Protein AF-A0A2V6F4Z7-F1 (afdb_monomer_lite)

Radius of gyration: 16.94 Å; chains: 1; bounding box: 46×20×42 Å

Secondary structure (DSSP, 8-state):
----HHHHHHHHHHHHHHHHHHHHHHHHHHTHHHHHHTTSS-HHHHHHHHH-HHHHHHHHHHHHHHHHHHHHHHHHH-

pLDDT: mean 70.48, std 8.02, range [46.69, 85.25]

Sequence (78 aa):
MYVDYRSVIVGVLALVIFVYGGLRQLYLAKNVDTLEREGKIPADMAARIRR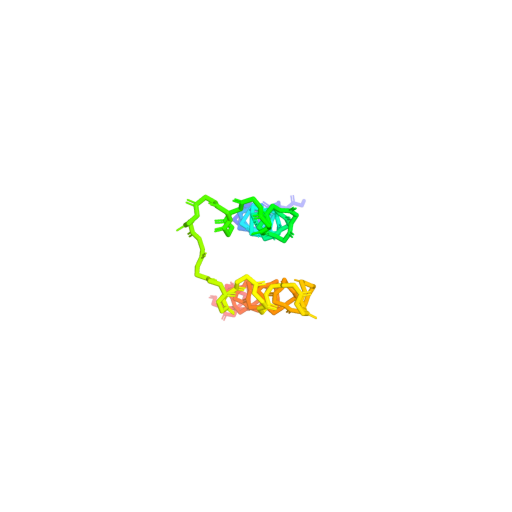KPMKLIGWTLVCVGIGFFVQSLFTKLS

Structure (mmCIF, N/CA/C/O backbone):
data_AF-A0A2V6F4Z7-F1
#
_entry.id   AF-A0A2V6F4Z7-F1
#
loop_
_atom_site.group_PDB
_atom_site.id
_atom_site.type_symbol
_atom_site.label_atom_id
_atom_site.label_alt_id
_atom_site.label_comp_id
_atom_site.label_asym_id
_atom_site.label_entity_id
_atom_site.label_seq_id
_atom_site.pdbx_PDB_ins_code
_atom_site.Cartn_x
_atom_site.Cartn_y
_atom_site.Cartn_z
_atom_site.occupancy
_atom_site.B_iso_or_equiv
_atom_site.auth_seq_id
_atom_site.auth_comp_id
_atom_site.auth_asym_id
_atom_site.auth_atom_id
_atom_site.pdbx_PDB_model_num
ATOM 1 N N . MET A 1 1 ? 28.934 2.583 -18.357 1.00 47.59 1 MET A N 1
ATOM 2 C CA . MET A 1 1 ? 27.664 2.025 -17.845 1.00 47.59 1 MET A CA 1
ATOM 3 C C . MET A 1 1 ? 26.540 2.905 -18.357 1.00 47.59 1 MET A C 1
ATOM 5 O O . MET A 1 1 ? 26.437 4.037 -17.906 1.00 47.59 1 MET A O 1
ATOM 9 N N . TYR A 1 2 ? 25.766 2.445 -19.341 1.00 53.75 2 TYR A N 1
ATOM 10 C CA . TYR A 1 2 ? 24.543 3.148 -19.728 1.00 53.75 2 TYR A CA 1
ATOM 11 C C . TYR A 1 2 ? 23.500 2.864 -18.652 1.00 53.75 2 TYR A C 1
ATOM 13 O O . TYR A 1 2 ? 23.084 1.721 -18.475 1.00 53.75 2 TYR A O 1
ATOM 21 N N . VAL A 1 3 ? 23.161 3.883 -17.867 1.00 60.72 3 VAL A N 1
ATOM 22 C CA . VAL A 1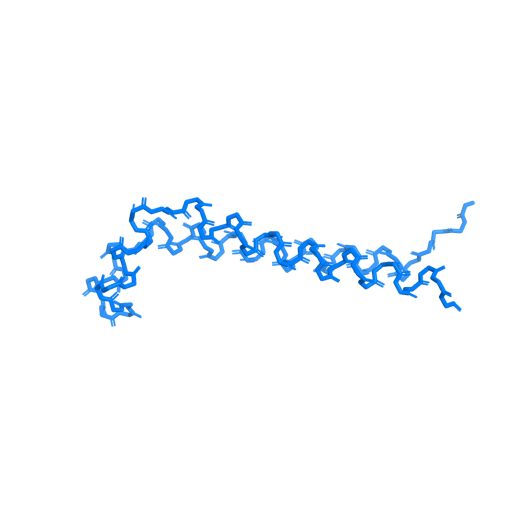 3 ? 22.069 3.783 -16.902 1.00 60.72 3 VAL A CA 1
ATOM 23 C C . VAL A 1 3 ? 20.782 3.776 -17.708 1.00 60.72 3 VAL A C 1
ATOM 25 O O . VAL A 1 3 ? 20.473 4.736 -18.408 1.00 60.72 3 VAL A O 1
ATOM 28 N N . ASP A 1 4 ? 20.051 2.671 -17.646 1.00 66.69 4 ASP A N 1
ATOM 29 C CA . ASP A 1 4 ? 18.760 2.553 -18.305 1.00 66.69 4 ASP A CA 1
ATOM 30 C C . ASP A 1 4 ? 17.719 3.364 -17.518 1.00 66.69 4 ASP A C 1
ATOM 32 O O . ASP A 1 4 ? 17.056 2.879 -16.595 1.00 66.69 4 ASP A O 1
ATOM 36 N N . TYR A 1 5 ? 17.639 4.657 -17.840 1.00 71.94 5 TYR A N 1
ATOM 37 C CA . TYR A 1 5 ? 16.810 5.630 -17.131 1.00 71.94 5 TYR A CA 1
ATOM 38 C C . TYR A 1 5 ? 15.330 5.234 -17.097 1.00 71.94 5 TYR A C 1
ATOM 40 O O . TYR A 1 5 ? 14.647 5.551 -16.126 1.00 71.94 5 TYR A O 1
ATOM 48 N N . ARG A 1 6 ? 14.829 4.496 -18.098 1.00 69.38 6 ARG A N 1
ATOM 49 C CA . ARG A 1 6 ? 13.438 4.008 -18.110 1.00 69.38 6 ARG A CA 1
ATOM 50 C C . ARG A 1 6 ? 13.191 3.033 -16.966 1.00 69.38 6 ARG A C 1
ATOM 52 O O . ARG A 1 6 ? 12.218 3.180 -16.232 1.00 69.38 6 ARG A O 1
ATOM 59 N N . SER A 1 7 ? 14.106 2.090 -16.776 1.00 69.50 7 SER A N 1
ATOM 60 C CA . SER A 1 7 ? 14.028 1.095 -15.704 1.00 69.50 7 SER A CA 1
ATOM 61 C C . SER A 1 7 ? 14.137 1.738 -14.318 1.00 69.50 7 SER A C 1
ATOM 63 O O . SER A 1 7 ? 13.417 1.356 -13.395 1.00 69.50 7 SER A O 1
ATOM 65 N N . VAL A 1 8 ? 14.984 2.764 -14.180 1.00 72.56 8 VAL A N 1
ATOM 66 C CA . VAL A 1 8 ? 15.129 3.531 -12.932 1.00 72.56 8 VAL A CA 1
ATOM 67 C C . VAL A 1 8 ? 13.863 4.330 -12.615 1.00 72.56 8 VAL A C 1
ATOM 69 O O . VAL A 1 8 ? 13.375 4.265 -11.490 1.00 72.56 8 VAL A O 1
ATOM 72 N N . ILE A 1 9 ? 13.286 5.034 -13.595 1.00 74.31 9 ILE A N 1
ATOM 73 C CA . ILE A 1 9 ? 12.043 5.806 -13.419 1.00 74.31 9 ILE A CA 1
ATOM 74 C C . ILE A 1 9 ? 10.891 4.890 -13.000 1.00 74.31 9 ILE A C 1
ATOM 76 O O . ILE A 1 9 ? 10.164 5.205 -12.059 1.00 74.31 9 ILE A O 1
ATOM 80 N N . VAL A 1 10 ? 10.755 3.737 -13.657 1.00 73.19 10 VAL A N 1
ATOM 81 C CA . VAL A 1 10 ? 9.746 2.723 -13.324 1.00 73.19 10 VAL A CA 1
ATOM 82 C C . VAL A 1 10 ? 9.959 2.205 -11.898 1.00 73.19 10 VAL A C 1
ATOM 84 O O . VAL A 1 10 ? 9.005 2.162 -11.126 1.00 73.19 10 VAL A O 1
ATOM 87 N N . GLY A 1 11 ? 11.201 1.916 -11.498 1.00 67.75 11 GLY A N 1
ATOM 88 C CA . GLY A 1 11 ? 11.531 1.509 -10.128 1.00 67.75 11 GLY A CA 1
ATOM 89 C C . GLY A 1 11 ? 11.209 2.570 -9.068 1.00 67.75 11 GLY A C 1
ATOM 90 O O . GLY A 1 11 ? 10.678 2.242 -8.008 1.00 67.75 11 GLY A O 1
ATOM 91 N N . VAL A 1 12 ? 11.463 3.849 -9.356 1.00 74.69 12 VAL A N 1
ATOM 92 C CA . VAL A 1 12 ? 11.128 4.962 -8.450 1.00 74.69 12 VAL A CA 1
ATOM 93 C C . VAL A 1 12 ? 9.612 5.139 -8.336 1.00 74.69 12 VAL A C 1
ATOM 95 O O . VAL A 1 12 ? 9.099 5.280 -7.229 1.00 74.69 12 VAL A O 1
ATOM 98 N N . LEU A 1 13 ? 8.875 5.059 -9.447 1.00 71.81 13 LEU A N 1
ATOM 99 C CA . LEU A 1 13 ? 7.408 5.058 -9.442 1.00 71.81 13 LEU A CA 1
ATOM 100 C C . LEU A 1 13 ? 6.845 3.893 -8.616 1.00 71.81 13 LEU A C 1
ATOM 102 O O . LEU A 1 13 ? 5.922 4.096 -7.826 1.00 71.81 13 LEU A O 1
ATOM 106 N N . ALA A 1 14 ? 7.447 2.705 -8.732 1.00 69.12 14 ALA A N 1
ATOM 107 C CA . ALA A 1 14 ? 7.120 1.542 -7.908 1.00 69.12 14 ALA A CA 1
ATOM 108 C C . ALA A 1 14 ? 7.259 1.847 -6.426 1.00 69.12 14 ALA A C 1
ATOM 110 O O . ALA A 1 14 ? 6.342 1.602 -5.645 1.00 69.12 14 ALA A O 1
ATOM 111 N N . LEU A 1 15 ? 8.412 2.404 -6.057 1.00 71.12 15 LEU A N 1
ATOM 112 C CA . LEU A 1 15 ? 8.756 2.722 -4.684 1.00 71.12 15 LEU A CA 1
ATOM 113 C C . LEU A 1 15 ? 7.777 3.745 -4.100 1.00 71.12 15 LEU A C 1
ATOM 115 O O . LEU A 1 15 ? 7.322 3.579 -2.974 1.00 71.12 15 LEU A O 1
ATOM 119 N N . VAL A 1 16 ? 7.403 4.770 -4.869 1.00 74.06 16 VAL A N 1
ATOM 120 C CA . VAL A 1 16 ? 6.454 5.801 -4.425 1.00 74.06 16 VAL A CA 1
ATOM 121 C C . VAL A 1 16 ? 5.063 5.210 -4.200 1.00 74.06 16 VAL A C 1
ATOM 123 O O . VAL A 1 16 ? 4.471 5.434 -3.144 1.00 74.06 16 VAL A O 1
ATOM 126 N N . ILE A 1 17 ? 4.551 4.416 -5.146 1.00 75.12 17 ILE A N 1
ATOM 127 C CA . ILE A 1 17 ? 3.244 3.751 -5.016 1.00 75.12 17 ILE A CA 1
ATOM 128 C C . ILE A 1 17 ? 3.255 2.784 -3.826 1.00 75.12 17 ILE A C 1
ATOM 130 O O . ILE A 1 17 ? 2.305 2.741 -3.042 1.00 75.12 17 ILE A O 1
ATOM 134 N N . PHE A 1 18 ? 4.352 2.047 -3.658 1.00 70.81 18 PHE A N 1
ATOM 135 C CA . PHE A 1 18 ? 4.565 1.113 -2.560 1.00 70.81 18 PHE A CA 1
ATOM 136 C C . PHE A 1 18 ? 4.573 1.812 -1.197 1.00 70.81 18 PHE A C 1
ATOM 138 O O . PHE A 1 18 ? 3.834 1.420 -0.293 1.00 70.81 18 PHE A O 1
ATOM 145 N N . VAL A 1 19 ? 5.364 2.877 -1.053 1.00 75.19 19 VAL A N 1
ATOM 146 C CA . VAL A 1 19 ? 5.467 3.653 0.188 1.00 75.19 19 VAL A CA 1
ATOM 147 C C . VAL A 1 19 ? 4.138 4.337 0.498 1.00 75.19 19 VAL A C 1
ATOM 149 O O . VAL A 1 19 ? 3.685 4.281 1.638 1.00 75.19 19 VAL A O 1
ATOM 152 N N . TYR A 1 20 ? 3.459 4.909 -0.500 1.00 77.38 20 TYR A N 1
ATOM 153 C CA . TYR A 1 20 ? 2.143 5.517 -0.312 1.00 77.38 20 TYR A CA 1
ATOM 154 C C . TYR A 1 20 ? 1.091 4.490 0.128 1.00 77.38 20 TYR A C 1
ATOM 156 O O . TYR A 1 20 ? 0.357 4.731 1.087 1.00 77.38 20 TYR A O 1
ATOM 164 N N . GLY A 1 21 ? 1.039 3.324 -0.523 1.00 70.81 21 GLY A N 1
ATOM 165 C CA . GLY A 1 21 ? 0.132 2.235 -0.158 1.00 70.81 21 GLY A CA 1
ATOM 166 C C . GLY A 1 21 ? 0.388 1.714 1.257 1.00 70.81 21 GLY A C 1
ATOM 167 O O . GLY A 1 21 ? -0.550 1.593 2.047 1.00 70.81 21 GLY A O 1
ATOM 168 N N . GLY A 1 22 ? 1.660 1.491 1.600 1.00 70.31 22 GLY A N 1
ATOM 169 C CA . GLY A 1 22 ? 2.084 1.068 2.933 1.00 70.31 22 GLY A CA 1
ATOM 170 C C . GLY A 1 22 ? 1.731 2.093 4.012 1.00 70.31 22 GLY A C 1
ATOM 171 O O . GLY A 1 22 ? 1.088 1.740 4.999 1.00 70.31 22 GLY A O 1
ATOM 172 N N . LEU A 1 23 ? 2.064 3.372 3.805 1.00 74.31 23 LEU A N 1
ATOM 173 C CA . LEU A 1 23 ? 1.746 4.456 4.743 1.00 74.31 23 LEU A CA 1
ATOM 174 C C . LEU A 1 23 ? 0.239 4.654 4.907 1.00 74.31 23 LEU A C 1
ATOM 176 O O . LEU A 1 23 ? -0.238 4.793 6.032 1.00 74.31 23 LEU A O 1
ATOM 180 N N . ARG A 1 24 ? -0.530 4.622 3.812 1.00 74.62 24 ARG A N 1
ATOM 181 C CA . ARG A 1 24 ? -1.993 4.751 3.848 1.00 74.62 24 ARG A CA 1
ATOM 182 C C . ARG A 1 24 ? -2.632 3.636 4.668 1.00 74.62 24 ARG A C 1
ATOM 184 O O . ARG A 1 24 ? -3.554 3.892 5.439 1.00 74.62 24 ARG A O 1
ATOM 191 N N . GLN A 1 25 ? -2.150 2.405 4.533 1.00 71.25 25 GLN A N 1
ATOM 192 C CA . GLN A 1 25 ? -2.686 1.288 5.307 1.00 71.25 25 GLN A CA 1
ATOM 193 C C . GLN A 1 25 ? -2.219 1.288 6.759 1.00 71.25 25 GLN A C 1
ATOM 195 O O . GLN A 1 25 ? -3.001 0.943 7.642 1.00 71.25 25 GLN A O 1
ATOM 200 N N . LEU A 1 26 ? -0.990 1.733 7.022 1.00 74.19 26 LEU A N 1
ATOM 201 C CA . LEU A 1 26 ? -0.496 1.931 8.381 1.00 74.19 26 LEU A CA 1
ATOM 202 C C . LEU A 1 26 ? -1.300 3.026 9.100 1.00 74.19 26 LEU A C 1
ATOM 204 O O . LEU A 1 26 ? -1.672 2.861 10.259 1.00 74.19 26 LEU A O 1
ATOM 208 N N . TYR A 1 27 ? -1.649 4.103 8.389 1.00 76.00 27 TYR A N 1
ATOM 209 C CA . TYR A 1 27 ? -2.533 5.162 8.875 1.00 76.00 27 TYR A CA 1
ATOM 210 C C . TYR A 1 27 ? -3.950 4.646 9.158 1.00 76.00 27 TYR A C 1
ATOM 212 O O . TYR A 1 27 ? -4.501 4.938 10.217 1.00 76.00 27 TYR A O 1
ATOM 220 N N . LEU A 1 28 ? -4.525 3.845 8.253 1.00 72.06 28 LEU A N 1
ATOM 221 C CA . LEU A 1 28 ? -5.837 3.215 8.447 1.00 72.06 28 LEU A CA 1
ATOM 222 C C . LEU A 1 28 ? -5.852 2.263 9.645 1.00 72.06 28 LEU A C 1
ATOM 224 O O . LEU A 1 28 ? -6.807 2.278 10.410 1.00 72.06 28 LEU A O 1
ATOM 228 N N . ALA A 1 29 ? -4.804 1.457 9.824 1.00 73.81 29 ALA A N 1
ATOM 229 C CA . ALA A 1 29 ? -4.695 0.543 10.956 1.00 73.81 29 ALA A CA 1
ATOM 230 C C . ALA A 1 29 ? -4.512 1.293 12.284 1.00 73.81 29 ALA A C 1
ATOM 232 O O . ALA A 1 29 ? -5.108 0.909 13.287 1.00 73.81 29 ALA A O 1
ATOM 233 N N . LYS A 1 30 ? -3.724 2.378 12.291 1.00 77.69 30 LYS A N 1
ATOM 234 C CA . LYS A 1 30 ? -3.451 3.182 13.491 1.00 77.69 30 LYS A CA 1
ATOM 235 C C . LYS A 1 30 ? -4.640 4.047 13.916 1.00 77.69 30 LYS A C 1
ATOM 237 O O . LYS A 1 30 ? -4.845 4.239 15.107 1.00 77.69 30 LYS A O 1
ATOM 242 N N . ASN A 1 31 ? -5.419 4.550 12.959 1.00 81.38 31 ASN A N 1
ATOM 243 C CA . ASN A 1 31 ? -6.563 5.428 13.216 1.00 81.38 31 ASN A CA 1
ATOM 244 C C . ASN A 1 31 ? -7.912 4.723 13.034 1.00 81.38 31 ASN A C 1
ATOM 246 O O . ASN A 1 31 ? -8.926 5.402 12.901 1.00 81.38 31 ASN A O 1
ATOM 250 N N . VAL A 1 32 ? -7.952 3.385 13.007 1.00 79.81 32 VAL A N 1
ATOM 251 C CA . VAL A 1 32 ? -9.190 2.645 12.707 1.00 79.81 32 VAL A CA 1
ATOM 252 C C . VAL A 1 32 ? -10.308 2.979 13.697 1.00 79.81 32 VAL A C 1
ATOM 254 O O . VAL A 1 32 ? -11.454 3.131 13.293 1.00 79.81 32 VAL A O 1
ATOM 257 N N . ASP A 1 33 ? -9.957 3.180 14.969 1.00 79.00 33 ASP A N 1
ATOM 258 C CA . ASP A 1 33 ? -10.896 3.517 16.041 1.00 79.00 33 ASP A CA 1
ATOM 259 C C . ASP A 1 33 ? -11.462 4.932 15.871 1.00 79.00 33 ASP A C 1
ATOM 261 O O . ASP A 1 33 ? -12.659 5.157 16.043 1.00 79.00 33 ASP A O 1
ATOM 265 N N . THR A 1 34 ? -10.612 5.888 15.492 1.00 81.75 34 THR A N 1
ATOM 266 C CA . THR A 1 34 ? -11.016 7.267 15.191 1.00 81.75 34 THR A CA 1
ATOM 267 C C . THR A 1 34 ? -11.902 7.309 13.949 1.00 81.75 34 THR A C 1
ATOM 269 O O . THR A 1 34 ? -12.946 7.949 13.956 1.00 81.75 34 THR A O 1
ATOM 272 N N . LEU A 1 35 ? -11.529 6.579 12.897 1.00 80.31 35 LEU A N 1
ATOM 273 C CA . LEU A 1 35 ? -12.252 6.550 11.627 1.00 80.31 35 LEU A CA 1
ATOM 274 C C . LEU A 1 35 ? -13.598 5.810 11.722 1.00 80.31 35 LEU A C 1
ATOM 276 O O . LEU A 1 35 ? -14.532 6.164 11.004 1.00 80.31 35 LEU A O 1
ATOM 280 N N . GLU A 1 36 ? -13.715 4.823 12.614 1.00 82.50 36 GLU A N 1
ATOM 281 C CA . GLU A 1 36 ? -14.990 4.190 12.976 1.00 82.50 36 GLU A CA 1
ATOM 282 C C . GLU A 1 36 ? -15.886 5.166 13.754 1.00 82.50 36 GLU A C 1
ATOM 284 O O . GLU A 1 36 ? -17.058 5.318 13.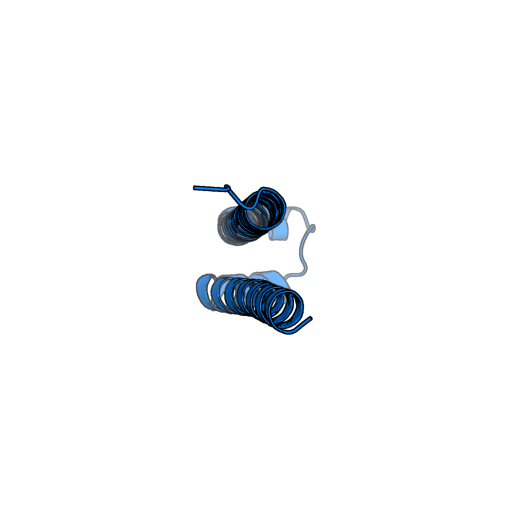418 1.00 82.50 36 GLU A O 1
ATOM 289 N N . ARG A 1 37 ? -15.335 5.892 14.741 1.00 80.88 37 ARG A N 1
ATOM 290 C CA . ARG A 1 37 ? -16.076 6.913 15.511 1.00 80.88 37 ARG A CA 1
ATOM 291 C C . ARG A 1 37 ? -16.546 8.090 14.659 1.00 80.88 37 ARG A C 1
ATOM 293 O O . ARG A 1 37 ? -17.622 8.620 14.899 1.00 80.88 37 ARG A O 1
ATOM 300 N N . GLU A 1 38 ? -15.756 8.484 13.666 1.00 85.25 38 GLU A N 1
ATOM 301 C CA . GLU A 1 38 ? -16.108 9.527 12.696 1.00 85.25 38 GLU A CA 1
ATOM 302 C C . GLU A 1 38 ? -17.092 9.040 11.616 1.00 85.25 38 GLU A C 1
ATOM 304 O O . GLU A 1 38 ? -17.477 9.820 10.748 1.00 85.25 38 GLU A O 1
ATOM 309 N N . GLY A 1 39 ? -17.479 7.757 11.619 1.00 80.44 39 GLY A N 1
ATOM 310 C CA . GLY A 1 39 ? -18.390 7.182 10.625 1.00 80.44 39 GLY A CA 1
ATOM 311 C C . GLY A 1 39 ? -17.803 7.080 9.212 1.00 80.44 39 GLY A C 1
ATOM 312 O O . GLY A 1 39 ? -18.533 6.830 8.256 1.00 80.44 39 GLY A O 1
ATOM 313 N N . LYS A 1 40 ? -16.485 7.258 9.053 1.00 81.25 40 LYS A N 1
ATOM 314 C CA . LYS A 1 40 ? -15.793 7.210 7.752 1.00 81.25 40 LYS A CA 1
ATOM 315 C C . LYS A 1 40 ? -15.571 5.786 7.245 1.00 81.25 40 LYS A C 1
ATOM 317 O O . LYS A 1 40 ? -15.309 5.596 6.059 1.00 81.25 40 LYS A O 1
ATOM 322 N N . ILE A 1 41 ? -15.626 4.793 8.133 1.00 78.00 41 ILE A N 1
ATOM 323 C CA . ILE A 1 41 ? -15.430 3.378 7.807 1.00 78.00 41 ILE A CA 1
ATOM 324 C C . ILE A 1 41 ? -16.544 2.563 8.480 1.00 78.00 41 ILE A C 1
ATOM 326 O O . ILE A 1 41 ? -16.802 2.772 9.665 1.00 78.00 41 ILE A O 1
ATOM 330 N N . PRO A 1 42 ? -17.186 1.612 7.778 1.00 80.44 42 PRO A N 1
ATOM 331 C CA . PRO A 1 42 ? -18.184 0.739 8.388 1.00 80.44 42 PRO A CA 1
ATOM 332 C C . PRO A 1 42 ? -17.563 -0.169 9.463 1.00 80.44 42 PRO A C 1
ATOM 334 O O . PRO A 1 42 ? -16.447 -0.671 9.297 1.00 80.44 42 PRO A O 1
ATOM 337 N N . ALA A 1 43 ? -18.314 -0.432 10.538 1.00 76.81 43 ALA A N 1
ATOM 338 C CA . ALA A 1 43 ? -17.867 -1.225 11.691 1.00 76.81 43 ALA A CA 1
ATOM 339 C C . ALA A 1 43 ? -17.363 -2.633 11.303 1.00 76.81 43 ALA A C 1
ATOM 341 O O . ALA A 1 43 ? -16.363 -3.116 11.834 1.00 76.81 43 ALA A O 1
ATOM 342 N N . ASP A 1 44 ? -17.971 -3.265 10.292 1.00 78.62 44 ASP A N 1
ATOM 343 C CA . ASP A 1 44 ? -17.519 -4.555 9.744 1.00 78.62 44 ASP A CA 1
ATOM 344 C C . ASP A 1 44 ? -16.111 -4.505 9.134 1.00 78.62 44 ASP A C 1
ATOM 346 O O . ASP A 1 44 ? -15.359 -5.488 9.155 1.00 78.62 44 ASP A O 1
ATOM 350 N N . MET A 1 45 ? -15.748 -3.366 8.548 1.00 72.69 45 MET A N 1
ATOM 351 C CA . MET A 1 45 ? -14.434 -3.150 7.955 1.00 72.69 45 MET A CA 1
ATOM 352 C C . MET A 1 45 ? -13.415 -2.771 9.036 1.00 72.69 45 MET A C 1
ATOM 354 O O . MET A 1 45 ? -12.300 -3.296 9.016 1.00 72.69 45 MET A O 1
ATOM 358 N N . ALA A 1 46 ? -13.815 -1.986 10.042 1.00 77.06 46 ALA A N 1
ATOM 359 C CA . ALA A 1 46 ? -12.999 -1.712 11.226 1.00 77.06 46 ALA A CA 1
ATOM 360 C C . ALA A 1 46 ? -12.662 -3.000 12.005 1.00 77.06 46 ALA A C 1
ATOM 362 O O . ALA A 1 46 ? -11.498 -3.254 12.320 1.00 77.06 46 ALA A O 1
ATOM 363 N N . ALA A 1 47 ? -13.641 -3.885 12.223 1.00 79.38 47 ALA A N 1
ATOM 364 C CA . ALA A 1 47 ? -13.442 -5.176 12.882 1.00 79.38 47 ALA A CA 1
ATOM 365 C C . ALA A 1 47 ? -12.477 -6.100 12.112 1.00 79.38 47 ALA A C 1
ATOM 367 O O . ALA A 1 47 ? -11.651 -6.789 12.719 1.00 79.38 47 ALA A O 1
ATOM 368 N N . ARG A 1 48 ? -12.528 -6.097 10.770 1.00 74.00 48 ARG A N 1
ATOM 369 C CA . ARG A 1 48 ? -11.571 -6.843 9.929 1.00 74.00 48 ARG A CA 1
ATOM 370 C C . ARG A 1 48 ? -10.152 -6.295 10.039 1.00 74.00 48 ARG A C 1
ATOM 372 O O . ARG A 1 48 ? -9.214 -7.084 10.167 1.00 74.00 48 ARG A O 1
ATOM 379 N N . ILE A 1 49 ? -10.003 -4.971 10.022 1.00 73.94 49 ILE A N 1
ATOM 380 C CA . ILE A 1 49 ? -8.705 -4.300 10.161 1.00 73.94 49 ILE A CA 1
ATOM 381 C C . ILE A 1 49 ? -8.111 -4.571 11.551 1.00 73.94 49 ILE A C 1
ATOM 383 O O . ILE A 1 49 ? -6.938 -4.924 11.634 1.00 73.94 49 ILE A O 1
ATOM 387 N N . ARG A 1 50 ? -8.915 -4.527 12.625 1.00 72.94 50 ARG A N 1
ATOM 388 C CA . ARG A 1 50 ? -8.473 -4.858 13.995 1.00 72.94 50 ARG A CA 1
ATOM 389 C C . ARG A 1 50 ? -8.014 -6.309 14.148 1.00 72.94 50 ARG A C 1
ATOM 391 O O . ARG A 1 50 ? -7.009 -6.567 14.800 1.00 72.94 50 ARG A O 1
ATOM 398 N N . ARG A 1 51 ? -8.723 -7.275 13.548 1.00 74.88 51 ARG A N 1
ATOM 399 C CA . ARG A 1 51 ? -8.377 -8.705 13.679 1.00 74.88 51 ARG A CA 1
ATOM 400 C C . ARG A 1 51 ? -7.053 -9.064 13.005 1.00 74.88 51 ARG A C 1
ATOM 402 O O . ARG A 1 51 ? -6.360 -9.957 13.485 1.00 74.88 51 ARG A O 1
ATOM 409 N N . LYS A 1 52 ? -6.725 -8.439 11.868 1.00 66.94 52 LYS A N 1
ATOM 410 C CA . LYS A 1 52 ? -5.545 -8.784 11.052 1.00 66.94 52 LYS A CA 1
ATOM 411 C C . LYS A 1 52 ? -4.955 -7.551 10.347 1.00 66.94 52 LYS A C 1
ATOM 413 O O . LYS A 1 52 ? -4.912 -7.533 9.112 1.00 66.94 52 LYS A O 1
ATOM 418 N N . PRO A 1 53 ? -4.434 -6.563 11.096 1.00 63.25 53 PRO A N 1
ATOM 419 C CA . PRO A 1 53 ? -3.937 -5.317 10.515 1.00 63.25 53 PRO A CA 1
ATOM 420 C C . PRO A 1 53 ? -2.795 -5.580 9.526 1.00 63.25 53 PRO A C 1
ATOM 422 O O . PRO A 1 53 ? -2.824 -5.086 8.406 1.00 63.25 53 PRO A O 1
ATOM 425 N N . MET A 1 54 ? -1.853 -6.471 9.860 1.00 59.50 54 MET A N 1
ATOM 426 C CA . MET A 1 54 ? -0.712 -6.786 8.987 1.00 59.50 54 MET A CA 1
ATOM 427 C C . MET A 1 54 ? -1.042 -7.695 7.798 1.00 59.50 54 MET A C 1
ATOM 429 O O . MET A 1 54 ? -0.327 -7.675 6.801 1.00 59.50 54 MET A O 1
ATOM 433 N N . LYS A 1 55 ? -2.104 -8.511 7.868 1.00 57.25 55 LYS A N 1
ATOM 434 C CA . LYS A 1 55 ? -2.388 -9.496 6.809 1.00 57.25 55 LYS A CA 1
ATOM 435 C C . LYS A 1 55 ? -2.986 -8.813 5.577 1.00 57.25 55 LYS A C 1
ATOM 437 O O . LYS A 1 55 ? -2.578 -9.127 4.467 1.00 57.25 55 LYS A O 1
ATOM 442 N N . LEU A 1 56 ? -3.877 -7.836 5.769 1.00 60.06 56 LEU A N 1
ATOM 443 C CA . LEU A 1 56 ? -4.388 -7.006 4.669 1.00 60.06 56 LEU A CA 1
ATOM 444 C C . LEU A 1 56 ? -3.266 -6.164 4.035 1.00 60.06 56 LEU A C 1
ATOM 446 O O . LEU A 1 56 ? -3.204 -6.028 2.812 1.00 60.06 56 LEU A O 1
ATOM 450 N N . ILE A 1 57 ? -2.349 -5.667 4.875 1.00 60.75 57 ILE A N 1
ATOM 451 C CA . ILE A 1 57 ? -1.172 -4.904 4.446 1.00 60.75 57 ILE A CA 1
ATOM 452 C C . ILE A 1 57 ? -0.254 -5.757 3.567 1.00 60.75 57 ILE A C 1
ATOM 454 O O . ILE A 1 57 ? 0.079 -5.369 2.448 1.00 60.75 57 ILE A O 1
ATOM 458 N N . GLY A 1 58 ? 0.072 -6.966 4.029 1.00 61.28 58 GLY A N 1
ATOM 459 C CA . GLY A 1 58 ? 0.914 -7.910 3.299 1.00 61.28 58 GLY A CA 1
ATOM 460 C C . GLY A 1 58 ? 0.346 -8.304 1.933 1.00 61.28 58 GLY A C 1
ATOM 461 O O . GLY A 1 58 ? 1.078 -8.291 0.952 1.00 61.28 58 GLY A O 1
ATOM 462 N N . TRP A 1 59 ? -0.959 -8.584 1.827 1.00 61.97 59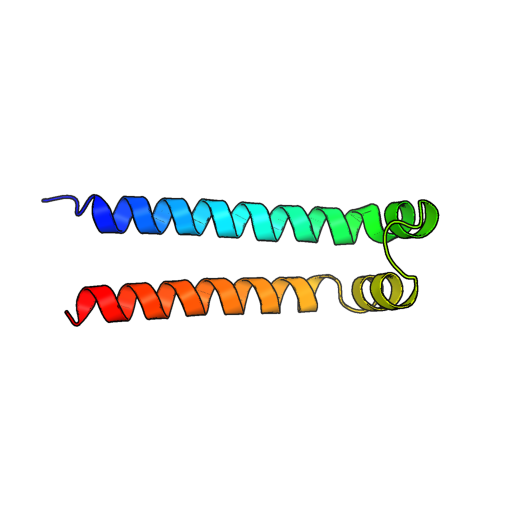 TRP A N 1
ATOM 463 C CA . TRP A 1 59 ? -1.579 -8.948 0.542 1.00 61.97 59 TRP A CA 1
ATOM 464 C C . TRP A 1 59 ? -1.560 -7.809 -0.479 1.00 61.97 59 TRP A C 1
ATOM 466 O O . TRP A 1 59 ? -1.344 -8.045 -1.664 1.00 61.97 59 TRP A O 1
ATOM 476 N N . THR A 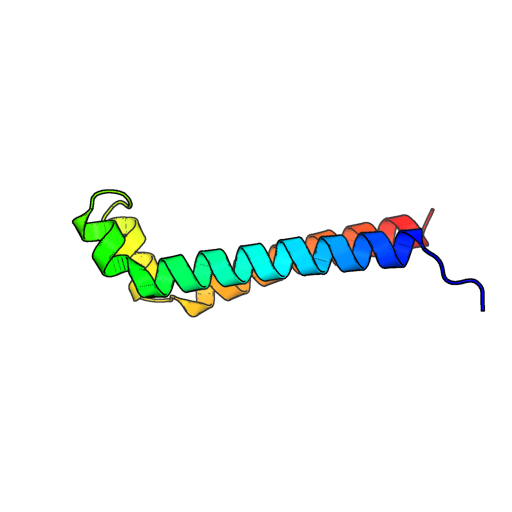1 60 ? -1.733 -6.570 -0.023 1.00 64.44 60 THR A N 1
ATOM 477 C CA . THR A 1 60 ? -1.700 -5.403 -0.915 1.00 64.44 60 THR A CA 1
ATOM 478 C C . THR A 1 60 ? -0.279 -5.151 -1.421 1.00 64.44 60 THR A C 1
ATOM 480 O O . THR A 1 60 ? -0.082 -4.917 -2.612 1.00 64.44 60 THR A O 1
ATOM 483 N N . LEU A 1 61 ? 0.715 -5.296 -0.538 1.00 63.25 61 LEU A N 1
ATOM 484 C CA . LEU A 1 61 ? 2.137 -5.287 -0.891 1.00 63.25 61 LEU A CA 1
ATOM 485 C C . LEU A 1 61 ? 2.482 -6.351 -1.943 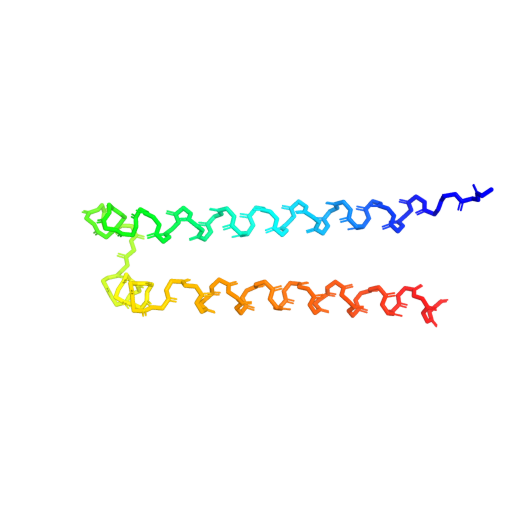1.00 63.25 61 LEU A C 1
ATOM 487 O O . LEU A 1 61 ? 3.177 -6.059 -2.914 1.00 63.25 61 LEU A O 1
ATOM 491 N N . VAL A 1 62 ? 1.991 -7.577 -1.750 1.00 67.88 62 VAL A N 1
ATOM 492 C CA . VAL A 1 62 ? 2.253 -8.711 -2.645 1.00 67.88 62 VAL A CA 1
ATOM 493 C C . VAL A 1 62 ? 1.635 -8.468 -4.023 1.00 67.88 62 VAL A C 1
ATOM 495 O O . VAL A 1 62 ? 2.323 -8.640 -5.023 1.00 67.88 62 VAL A O 1
ATOM 498 N N . CYS A 1 63 ? 0.390 -7.990 -4.105 1.00 70.69 63 CYS A N 1
ATOM 499 C CA . CYS A 1 63 ? -0.247 -7.690 -5.391 1.00 70.69 63 CYS A CA 1
ATOM 500 C C . CYS A 1 63 ? 0.479 -6.579 -6.168 1.00 70.69 63 CYS A C 1
ATOM 502 O O . CYS A 1 63 ? 0.673 -6.706 -7.376 1.00 70.69 63 CYS A O 1
ATOM 504 N N . VAL A 1 64 ? 0.918 -5.512 -5.489 1.00 67.56 64 VAL A N 1
ATOM 505 C CA . VAL A 1 64 ? 1.674 -4.419 -6.128 1.00 67.56 64 VAL A CA 1
ATOM 506 C C . VAL A 1 64 ? 3.048 -4.903 -6.598 1.00 67.56 64 VAL A C 1
ATOM 508 O O . VAL A 1 64 ? 3.443 -4.618 -7.727 1.00 67.56 64 VAL A O 1
ATOM 511 N N . GLY A 1 65 ? 3.752 -5.683 -5.771 1.00 67.50 65 GLY A N 1
ATOM 512 C CA . GLY A 1 65 ? 5.038 -6.278 -6.135 1.00 67.50 65 GLY A CA 1
ATOM 513 C C . GLY A 1 65 ? 4.937 -7.236 -7.324 1.00 67.50 65 GLY A C 1
ATOM 514 O O . GLY A 1 65 ? 5.770 -7.175 -8.224 1.00 67.50 65 GLY A O 1
ATOM 515 N N . ILE A 1 66 ? 3.889 -8.067 -7.378 1.00 72.19 66 ILE A N 1
ATOM 516 C CA . ILE A 1 66 ? 3.631 -8.976 -8.506 1.00 72.19 66 ILE A CA 1
ATOM 517 C C . ILE A 1 66 ? 3.332 -8.186 -9.783 1.00 72.19 66 ILE A C 1
ATOM 519 O O . ILE A 1 66 ? 3.899 -8.502 -10.824 1.00 72.19 66 ILE A O 1
ATOM 523 N N . GLY A 1 67 ? 2.505 -7.137 -9.718 1.00 73.56 67 GLY A N 1
ATOM 524 C CA . GLY A 1 67 ? 2.224 -6.289 -10.882 1.00 73.56 67 GLY A CA 1
ATOM 525 C C . GLY A 1 67 ? 3.494 -5.659 -11.463 1.00 73.56 67 GLY A C 1
ATOM 526 O O . GLY A 1 67 ? 3.717 -5.706 -12.672 1.00 73.56 67 GLY A O 1
ATOM 527 N N . PHE A 1 68 ? 4.375 -5.162 -10.592 1.00 69.25 68 PHE A N 1
ATOM 528 C CA . PHE A 1 68 ? 5.673 -4.618 -10.993 1.00 69.25 68 PHE A CA 1
ATOM 529 C C . PHE A 1 68 ? 6.625 -5.669 -11.559 1.00 69.25 68 PHE A C 1
ATOM 531 O O . PHE A 1 68 ? 7.320 -5.415 -12.544 1.00 69.25 68 PHE A O 1
ATOM 538 N N . PHE A 1 69 ? 6.660 -6.853 -10.949 1.00 68.94 69 PHE A N 1
ATOM 539 C CA . PHE A 1 69 ? 7.478 -7.962 -11.422 1.00 68.94 69 PHE A CA 1
ATOM 540 C C . PHE A 1 69 ? 7.042 -8.414 -12.817 1.00 68.94 69 PHE A C 1
ATOM 542 O O . PHE A 1 69 ? 7.883 -8.553 -13.699 1.00 68.94 69 PHE A O 1
ATOM 549 N N . VAL A 1 70 ? 5.733 -8.556 -13.041 1.00 71.62 70 VAL A N 1
ATOM 550 C CA . VAL A 1 70 ? 5.156 -8.901 -14.345 1.00 71.62 70 VAL A CA 1
ATOM 551 C C . VAL A 1 70 ? 5.479 -7.822 -15.378 1.00 71.62 70 VAL A C 1
ATOM 553 O O . VAL A 1 70 ? 5.978 -8.153 -16.449 1.00 71.62 70 VAL A O 1
ATOM 556 N N . GLN A 1 71 ? 5.293 -6.538 -15.053 1.00 67.69 71 GLN A N 1
ATOM 557 C CA . GLN A 1 71 ? 5.642 -5.437 -15.957 1.00 67.69 71 GLN A CA 1
ATOM 558 C C . GLN A 1 71 ? 7.130 -5.454 -16.342 1.00 67.69 71 GLN A C 1
ATOM 560 O O . GLN A 1 71 ? 7.449 -5.315 -17.519 1.00 67.69 71 GLN A O 1
ATOM 565 N N . SER A 1 72 ? 8.025 -5.665 -15.370 1.00 64.38 72 SER A N 1
ATOM 566 C CA . SER A 1 72 ? 9.476 -5.778 -15.583 1.00 64.38 72 SER A CA 1
ATOM 567 C C . SER A 1 72 ? 9.860 -6.994 -16.436 1.00 64.38 72 SER A C 1
ATOM 569 O O . SER A 1 72 ? 10.792 -6.934 -17.239 1.00 64.38 72 SER A O 1
ATOM 571 N N . LEU A 1 73 ? 9.131 -8.105 -16.291 1.00 63.19 73 LEU A N 1
ATOM 572 C CA . LEU A 1 73 ? 9.325 -9.301 -17.108 1.00 63.19 73 LEU A CA 1
ATOM 573 C C . LEU A 1 73 ? 8.926 -9.049 -18.566 1.00 63.19 73 LEU A C 1
ATOM 575 O O . LEU A 1 73 ? 9.675 -9.408 -19.469 1.00 63.19 73 LEU A O 1
ATOM 579 N N . PHE A 1 74 ? 7.789 -8.384 -18.793 1.00 64.25 74 PHE A N 1
ATOM 580 C CA . PHE A 1 74 ? 7.320 -8.039 -20.137 1.00 64.25 74 PHE A CA 1
ATOM 581 C C . PHE A 1 74 ? 8.237 -7.037 -20.850 1.00 64.25 74 PHE A C 1
ATOM 583 O O . PHE A 1 74 ? 8.483 -7.200 -22.040 1.00 64.25 74 PHE A O 1
ATOM 590 N N . THR A 1 75 ? 8.797 -6.043 -20.152 1.00 61.50 75 THR A N 1
ATOM 591 C CA . THR A 1 75 ? 9.761 -5.104 -20.759 1.00 61.50 75 THR A CA 1
ATOM 592 C C . THR A 1 75 ? 11.130 -5.713 -21.049 1.00 61.50 75 THR A C 1
ATOM 594 O O . THR A 1 75 ? 11.863 -5.145 -21.848 1.00 61.50 75 THR A O 1
ATOM 597 N N . LYS A 1 76 ? 11.497 -6.838 -20.423 1.00 55.44 76 LYS A N 1
ATOM 598 C CA . LYS A 1 76 ? 12.741 -7.568 -20.732 1.00 55.44 76 LYS A CA 1
ATOM 599 C C . LYS A 1 76 ? 12.589 -8.626 -21.827 1.00 55.44 76 LYS A C 1
ATOM 601 O O . LYS A 1 76 ? 13.604 -9.085 -22.340 1.00 55.44 76 LYS A O 1
ATOM 606 N N . LEU A 1 77 ? 11.361 -9.054 -22.128 1.00 53.03 77 LEU A N 1
ATOM 607 C CA . LEU A 1 77 ? 11.067 -10.061 -23.156 1.00 53.03 77 LEU A CA 1
ATOM 608 C C . LEU A 1 77 ? 10.695 -9.467 -24.527 1.00 53.03 77 LEU A C 1
ATOM 610 O O . LEU A 1 77 ? 10.659 -10.222 -25.497 1.00 53.03 77 LEU A O 1
ATOM 614 N N . SER A 1 78 ? 10.405 -8.164 -24.601 1.00 46.69 78 SER A N 1
ATOM 615 C CA . SER A 1 78 ? 10.148 -7.412 -25.842 1.00 46.69 78 SER A CA 1
ATOM 616 C C . SER A 1 78 ? 11.380 -6.647 -26.300 1.00 46.69 78 SER A C 1
ATOM 618 O O . SER A 1 78 ? 11.411 -6.358 -27.517 1.00 46.69 78 SER A O 1
#

Foldseek 3Di:
DPDPVVVVVLVVVLVVVLVVLLVVLVVCLVCLVVCVVVVVDPPVVSVVCPVCSVVVSVVVNVVSVVVSVVVVVVVVVD